Protein AF-A0A351MBY9-F1 (afdb_monomer)

Structure (mmCIF, N/CA/C/O backbone):
data_AF-A0A351MBY9-F1
#
_entry.id   AF-A0A351MBY9-F1
#
loop_
_atom_site.group_PDB
_atom_site.id
_atom_site.type_symbol
_atom_site.label_atom_id
_atom_site.label_alt_id
_atom_site.label_comp_id
_atom_site.label_asym_id
_atom_site.label_entity_id
_atom_site.label_seq_id
_atom_site.pdbx_PDB_ins_code
_atom_site.Cartn_x
_atom_site.Cartn_y
_atom_site.Cartn_z
_atom_site.occupancy
_atom_site.B_iso_or_equiv
_atom_site.auth_seq_id
_atom_site.auth_comp_id
_atom_site.auth_asym_id
_atom_site.auth_atom_id
_atom_site.pdbx_PDB_model_num
ATOM 1 N N . SER A 1 1 ? 11.331 4.703 2.462 1.00 87.31 1 SER A N 1
ATOM 2 C CA . SER A 1 1 ? 10.030 4.774 1.760 1.00 87.31 1 SER A CA 1
ATOM 3 C C . SER A 1 1 ? 10.064 3.857 0.543 1.00 87.31 1 SER A C 1
ATOM 5 O O . SER A 1 1 ? 11.152 3.612 0.030 1.00 87.31 1 SER A O 1
ATOM 7 N N . LEU A 1 2 ? 8.911 3.377 0.058 1.00 91.25 2 LEU A N 1
ATOM 8 C CA . LEU A 1 2 ? 8.834 2.697 -1.245 1.00 91.25 2 LEU A CA 1
ATOM 9 C C . LEU A 1 2 ? 9.287 3.617 -2.390 1.00 91.25 2 LEU A C 1
ATOM 11 O O . LEU A 1 2 ? 9.865 3.148 -3.363 1.00 91.25 2 LEU A O 1
ATOM 15 N N . GLU A 1 3 ? 9.094 4.929 -2.242 1.00 90.44 3 GLU A N 1
ATOM 16 C CA . GLU A 1 3 ? 9.538 5.922 -3.225 1.00 90.44 3 GLU A CA 1
ATOM 17 C C . GLU A 1 3 ? 11.061 5.984 -3.342 1.00 90.44 3 GLU A C 1
ATOM 19 O O . GLU A 1 3 ? 11.596 6.011 -4.444 1.00 90.44 3 GLU A O 1
ATOM 24 N N . THR A 1 4 ? 11.775 5.917 -2.216 1.00 91.88 4 THR A N 1
ATOM 25 C CA . THR A 1 4 ? 13.243 5.876 -2.207 1.00 91.88 4 THR A CA 1
ATOM 26 C C . THR A 1 4 ? 13.758 4.660 -2.971 1.00 91.88 4 THR A C 1
ATOM 28 O O . THR A 1 4 ? 14.656 4.784 -3.795 1.00 91.88 4 THR A O 1
ATOM 31 N N . ILE A 1 5 ? 13.158 3.488 -2.738 1.00 91.81 5 ILE A N 1
ATOM 32 C CA . ILE A 1 5 ? 13.528 2.252 -3.440 1.00 91.81 5 ILE A CA 1
ATOM 33 C C . ILE 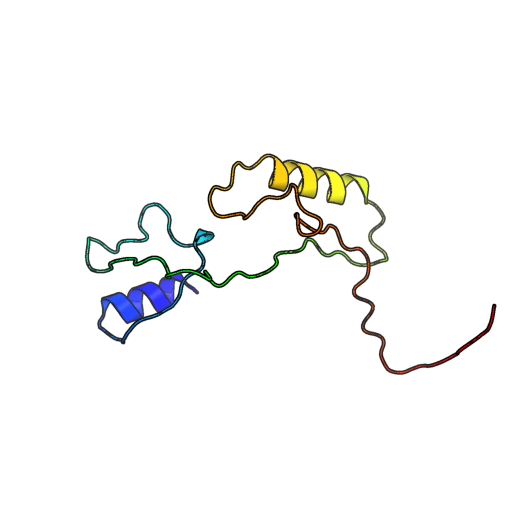A 1 5 ? 13.243 2.386 -4.937 1.00 91.81 5 ILE A C 1
ATOM 35 O O . ILE A 1 5 ? 14.080 2.014 -5.752 1.00 91.81 5 ILE A O 1
ATOM 39 N N . ARG A 1 6 ? 12.108 2.985 -5.304 1.00 89.62 6 ARG A N 1
ATOM 40 C CA . ARG A 1 6 ? 11.765 3.270 -6.700 1.00 89.62 6 ARG A CA 1
ATOM 41 C C . ARG A 1 6 ? 12.839 4.123 -7.385 1.00 89.62 6 ARG A C 1
ATOM 43 O O . ARG A 1 6 ? 13.274 3.777 -8.478 1.00 89.62 6 ARG A O 1
ATOM 50 N N . HIS A 1 7 ? 13.297 5.191 -6.732 1.00 91.31 7 HIS A N 1
ATOM 51 C CA . HIS A 1 7 ? 14.381 6.026 -7.254 1.00 91.31 7 HIS A CA 1
ATOM 52 C C . HIS A 1 7 ? 15.708 5.269 -7.359 1.00 91.31 7 HIS A C 1
ATOM 54 O O . HIS A 1 7 ? 16.389 5.405 -8.366 1.00 91.31 7 HIS A O 1
ATOM 60 N N . MET A 1 8 ? 16.056 4.434 -6.377 1.00 93.94 8 MET A N 1
ATOM 61 C CA . MET A 1 8 ? 17.271 3.612 -6.446 1.00 93.94 8 MET A CA 1
ATOM 62 C C . MET A 1 8 ? 17.254 2.666 -7.653 1.00 93.94 8 MET A C 1
ATOM 64 O O . MET A 1 8 ? 18.232 2.606 -8.395 1.00 93.94 8 MET A O 1
ATOM 68 N N . VAL A 1 9 ? 16.130 1.984 -7.892 1.00 93.81 9 VAL A N 1
ATOM 69 C CA . VAL A 1 9 ? 15.962 1.093 -9.051 1.00 93.81 9 VAL A CA 1
ATOM 70 C C . VAL A 1 9 ? 16.010 1.881 -10.363 1.00 93.81 9 VAL A C 1
ATOM 72 O O . VAL A 1 9 ? 16.689 1.461 -11.293 1.00 93.81 9 VAL A O 1
ATOM 75 N N . ALA A 1 10 ? 15.373 3.056 -10.430 1.00 91.50 10 ALA A N 1
ATOM 76 C CA . ALA A 1 10 ? 15.434 3.914 -11.618 1.00 91.50 10 ALA A CA 1
ATOM 77 C C . ALA A 1 10 ? 16.849 4.448 -11.901 1.00 91.50 10 ALA A C 1
ATOM 79 O O . ALA A 1 10 ? 17.188 4.693 -13.055 1.00 91.50 10 ALA A O 1
ATOM 80 N N . SER A 1 11 ? 17.687 4.578 -10.870 1.00 92.44 11 SER A N 1
ATOM 81 C CA . SER A 1 11 ? 19.117 4.890 -10.995 1.00 92.44 11 SER A CA 1
ATOM 82 C 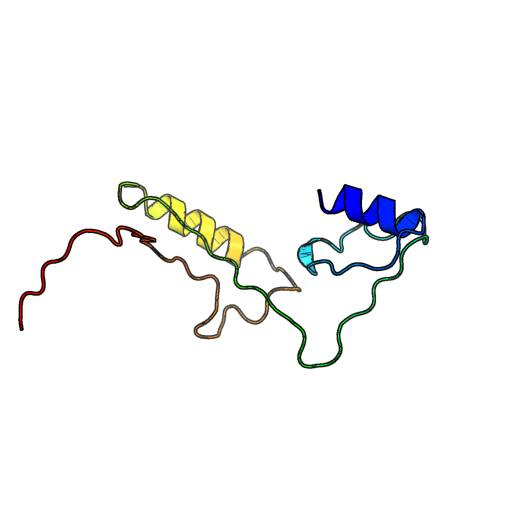C . SER A 1 11 ? 19.990 3.671 -11.335 1.00 92.44 11 SER A C 1
ATOM 84 O O . SER A 1 11 ? 21.213 3.790 -11.352 1.00 92.44 11 SER A O 1
ATOM 86 N N . GLY A 1 12 ? 19.399 2.498 -11.586 1.00 90.56 12 GLY A N 1
ATOM 87 C CA . GLY A 1 12 ? 20.112 1.281 -11.988 1.00 90.56 12 GLY A CA 1
ATOM 88 C C . GLY A 1 12 ? 20.525 0.354 -10.843 1.00 90.56 12 GLY A C 1
ATOM 89 O O . GLY A 1 12 ? 21.254 -0.611 -11.075 1.00 90.56 12 GLY A O 1
ATOM 90 N N . LEU A 1 13 ? 20.061 0.590 -9.610 1.00 91.38 13 LEU A N 1
ATOM 91 C CA . LEU A 1 13 ? 20.360 -0.276 -8.462 1.00 91.38 13 LEU A CA 1
ATOM 92 C C . LEU A 1 13 ? 19.416 -1.490 -8.414 1.00 91.38 13 LEU A C 1
ATOM 94 O O . LEU A 1 13 ? 18.594 -1.635 -7.509 1.00 91.38 13 LEU A O 1
ATOM 98 N N . GLY A 1 14 ? 19.564 -2.377 -9.399 1.00 92.94 14 GLY A N 1
ATOM 99 C CA . GLY A 1 14 ? 18.948 -3.705 -9.420 1.00 92.94 14 GLY A CA 1
ATOM 100 C C . GLY A 1 14 ? 17.442 -3.715 -9.694 1.00 92.94 14 GLY A C 1
ATOM 101 O O . GLY A 1 14 ? 16.926 -2.885 -10.431 1.00 92.94 14 GLY A O 1
ATOM 102 N N . ILE A 1 15 ? 16.747 -4.701 -9.118 1.00 94.12 15 ILE A N 1
ATOM 103 C CA . ILE A 1 15 ? 15.292 -4.892 -9.219 1.00 94.12 15 ILE A CA 1
ATOM 104 C C . ILE A 1 15 ? 14.670 -4.941 -7.823 1.00 94.12 15 ILE A C 1
ATOM 106 O O . ILE A 1 15 ? 15.345 -5.219 -6.832 1.00 94.12 15 ILE A O 1
ATOM 110 N N . THR A 1 16 ? 13.365 -4.698 -7.729 1.00 94.25 16 THR A N 1
ATOM 111 C CA . THR A 1 16 ? 12.646 -4.741 -6.453 1.00 94.25 16 THR A CA 1
ATOM 112 C C . THR A 1 16 ? 11.231 -5.284 -6.617 1.00 94.25 16 THR A C 1
ATOM 114 O O . THR A 1 16 ? 10.708 -5.374 -7.727 1.00 94.25 16 THR A O 1
ATOM 117 N N . VAL A 1 17 ? 10.598 -5.609 -5.492 1.00 93.44 17 VAL A N 1
ATOM 118 C CA . VAL A 1 17 ? 9.207 -6.054 -5.424 1.00 93.44 17 VAL A CA 1
ATOM 119 C C . VAL A 1 17 ? 8.382 -4.985 -4.725 1.00 93.44 17 VAL A C 1
ATOM 121 O O . VAL A 1 17 ? 8.712 -4.550 -3.622 1.00 93.44 17 VAL A O 1
ATOM 124 N N . LEU A 1 18 ? 7.283 -4.578 -5.356 1.00 91.62 18 LE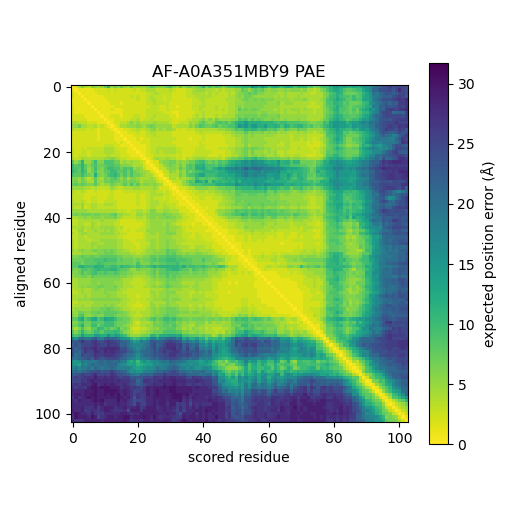U A N 1
ATOM 125 C CA . LEU A 1 18 ? 6.362 -3.586 -4.812 1.00 91.62 18 LEU A CA 1
ATOM 126 C C . LEU A 1 18 ? 4.970 -4.196 -4.627 1.00 91.62 18 LEU A C 1
ATOM 128 O O . LEU A 1 18 ? 4.525 -4.973 -5.474 1.00 91.62 18 LEU A O 1
ATOM 132 N N . PRO A 1 19 ? 4.251 -3.854 -3.539 1.00 90.44 19 PRO A N 1
ATOM 133 C CA . PRO A 1 19 ? 2.849 -4.218 -3.432 1.00 90.44 19 PRO A CA 1
ATOM 134 C C . PRO A 1 19 ? 2.061 -3.486 -4.520 1.00 90.44 19 PRO A C 1
ATOM 136 O O . PRO A 1 19 ? 2.338 -2.324 -4.816 1.00 90.44 19 PRO A O 1
ATOM 139 N N . ALA A 1 20 ? 1.026 -4.127 -5.058 1.00 88.00 20 ALA A N 1
ATOM 140 C CA . ALA A 1 20 ? 0.196 -3.540 -6.109 1.00 88.00 20 ALA A CA 1
ATOM 141 C C . ALA A 1 20 ? -0.420 -2.180 -5.713 1.00 88.00 20 ALA A C 1
ATOM 143 O O . ALA A 1 20 ? -0.569 -1.306 -6.557 1.00 88.00 20 ALA A O 1
ATOM 144 N N . SER A 1 21 ? -0.664 -1.942 -4.417 1.00 87.12 21 SER A N 1
ATOM 145 C CA . SER A 1 21 ? -1.134 -0.648 -3.899 1.00 87.12 21 SER A CA 1
ATOM 146 C C . SER A 1 21 ? -0.145 0.514 -4.081 1.00 87.12 21 SER A C 1
ATOM 148 O O . SER A 1 21 ? -0.530 1.665 -3.926 1.00 87.12 21 SER A O 1
ATOM 150 N N . ALA A 1 22 ? 1.137 0.234 -4.337 1.00 88.31 22 ALA A N 1
ATOM 151 C CA . ALA A 1 22 ? 2.178 1.242 -4.561 1.00 88.31 22 ALA A CA 1
ATOM 152 C C . ALA A 1 22 ? 2.427 1.533 -6.054 1.00 88.31 22 ALA A C 1
ATOM 154 O O . ALA A 1 22 ? 3.303 2.340 -6.388 1.00 88.31 22 ALA A O 1
ATOM 155 N N . ILE A 1 23 ? 1.671 0.869 -6.935 1.00 85.62 23 ILE A N 1
ATOM 156 C CA . ILE A 1 23 ? 1.699 1.040 -8.386 1.00 85.62 23 ILE A CA 1
ATOM 157 C C . ILE A 1 23 ? 0.517 1.946 -8.757 1.00 85.62 23 ILE A C 1
ATOM 159 O O . ILE A 1 23 ? -0.566 1.479 -9.090 1.00 85.62 23 ILE A O 1
ATOM 163 N N . GLY A 1 24 ? 0.707 3.258 -8.608 1.00 75.69 24 GLY A N 1
ATOM 164 C CA . GLY A 1 24 ? -0.283 4.284 -8.945 1.00 75.69 24 GLY A CA 1
ATOM 165 C C . GLY A 1 24 ? 0.189 5.232 -10.055 1.00 75.69 24 GLY A C 1
ATOM 166 O O . GLY A 1 24 ? 1.248 5.015 -10.652 1.00 75.69 24 GLY A O 1
ATOM 167 N N . PRO A 1 25 ? -0.563 6.313 -10.321 1.00 64.69 25 PRO A N 1
ATOM 168 C CA . PRO A 1 25 ? -0.111 7.402 -11.185 1.00 64.69 25 PRO A CA 1
ATOM 169 C C . PRO A 1 25 ? 1.255 7.925 -10.707 1.00 64.69 25 PRO A C 1
ATOM 171 O O . PRO A 1 25 ? 1.419 8.230 -9.530 1.00 64.69 25 PRO A O 1
ATOM 174 N N . GLY A 1 26 ? 2.254 7.966 -11.594 1.00 66.81 26 GLY A N 1
ATOM 175 C CA . GLY A 1 26 ? 3.638 8.336 -11.249 1.00 66.81 26 GLY A CA 1
ATOM 176 C C . GLY A 1 26 ? 4.528 7.185 -10.755 1.00 66.81 26 GLY A C 1
ATOM 177 O O . GLY A 1 26 ? 5.699 7.402 -10.449 1.00 66.81 26 GLY A O 1
ATOM 178 N N . ALA A 1 27 ? 4.023 5.946 -10.701 1.00 72.25 27 ALA A N 1
ATOM 179 C CA . ALA A 1 27 ? 4.859 4.784 -10.388 1.00 72.25 27 ALA A CA 1
ATOM 180 C C . ALA A 1 27 ? 5.910 4.509 -11.477 1.00 72.25 27 ALA A C 1
ATOM 182 O O . ALA A 1 27 ? 7.003 4.040 -11.164 1.00 72.25 27 ALA A O 1
ATOM 183 N N . SER A 1 28 ? 5.606 4.832 -12.737 1.00 73.44 28 SER A N 1
ATOM 184 C CA . SER A 1 28 ? 6.620 4.907 -13.785 1.00 73.44 28 SER A CA 1
ATOM 185 C C . SER A 1 28 ? 7.331 6.255 -13.670 1.00 73.44 28 SER A C 1
ATOM 187 O O . SER A 1 28 ? 6.734 7.298 -13.932 1.00 73.44 28 SER A O 1
ATOM 189 N N . LEU A 1 29 ? 8.594 6.239 -13.239 1.00 78.44 29 LEU A N 1
ATOM 190 C CA . LEU A 1 29 ? 9.439 7.433 -13.166 1.00 78.44 29 LEU 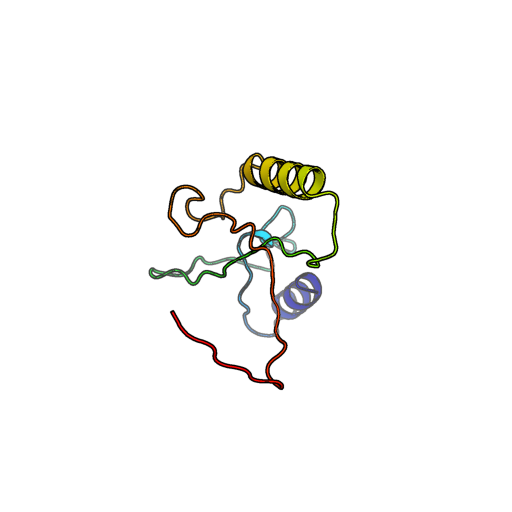A CA 1
ATOM 191 C C . LEU A 1 29 ? 9.844 7.852 -14.585 1.00 78.44 29 LEU A C 1
ATOM 193 O O . LEU A 1 29 ? 10.936 7.527 -15.034 1.00 78.44 29 LEU A O 1
ATOM 197 N N . ASN A 1 30 ? 8.945 8.521 -15.312 1.00 80.69 30 ASN A N 1
ATOM 198 C CA . ASN A 1 30 ? 9.152 8.972 -16.695 1.00 80.69 30 ASN A CA 1
ATOM 199 C C . ASN A 1 30 ? 9.604 7.849 -17.653 1.00 80.69 30 ASN A C 1
ATOM 201 O O . ASN A 1 30 ? 10.460 8.063 -18.505 1.00 80.69 30 ASN A O 1
ATOM 205 N N . GLY A 1 31 ? 9.068 6.634 -17.493 1.00 82.62 31 GLY A N 1
ATOM 206 C CA . GLY A 1 31 ? 9.443 5.483 -18.322 1.00 82.62 31 GLY A CA 1
ATOM 207 C C . GLY A 1 31 ? 10.727 4.764 -17.896 1.00 82.62 31 GLY A C 1
ATOM 208 O O . GLY A 1 31 ? 11.050 3.737 -18.479 1.00 82.62 31 GLY A O 1
ATOM 209 N N . LEU A 1 32 ? 11.423 5.225 -16.849 1.00 87.50 32 LEU A N 1
ATOM 210 C CA . LEU A 1 32 ? 12.627 4.559 -16.325 1.00 87.50 32 LEU A CA 1
ATOM 211 C C . LEU A 1 32 ? 12.329 3.238 -15.604 1.00 87.50 32 LEU A C 1
ATOM 213 O O . LEU A 1 32 ? 13.248 2.504 -15.256 1.00 87.50 32 LEU A O 1
ATOM 217 N N . LEU A 1 33 ? 11.054 2.952 -15.333 1.00 89.75 33 LEU A N 1
ATOM 218 C CA . LEU A 1 33 ? 10.624 1.760 -14.617 1.00 89.75 33 LEU A CA 1
ATOM 219 C C . LEU A 1 33 ? 9.507 1.047 -15.350 1.00 89.75 33 LEU A C 1
ATOM 221 O O . LEU A 1 33 ? 8.507 1.653 -15.752 1.00 89.75 33 LEU A O 1
ATOM 225 N N . GLU A 1 34 ? 9.667 -0.266 -15.407 1.00 89.44 34 GLU A N 1
ATOM 226 C CA . GLU A 1 34 ? 8.712 -1.206 -15.953 1.00 89.44 34 GLU A CA 1
ATOM 227 C C . GLU A 1 34 ? 8.236 -2.148 -14.844 1.00 89.44 34 GLU A C 1
ATOM 229 O O . GLU A 1 34 ? 9.034 -2.706 -14.091 1.00 89.44 34 GLU A O 1
ATOM 234 N N . PHE A 1 35 ? 6.920 -2.326 -14.739 1.00 89.94 35 PHE A N 1
ATOM 235 C CA . PHE A 1 35 ? 6.313 -3.223 -13.761 1.00 89.94 35 PHE A CA 1
ATOM 236 C C . PHE A 1 35 ? 5.885 -4.511 -14.449 1.00 89.94 35 PHE A C 1
ATOM 238 O O . PHE A 1 35 ? 5.130 -4.482 -15.424 1.00 89.94 35 PHE A O 1
ATOM 245 N N . ARG A 1 36 ? 6.330 -5.649 -13.912 1.00 91.06 36 ARG A N 1
ATOM 246 C CA . ARG A 1 36 ? 5.923 -6.975 -14.378 1.00 91.06 36 ARG A CA 1
ATOM 247 C C . ARG A 1 36 ? 5.164 -7.715 -13.276 1.00 91.06 36 ARG A C 1
ATOM 249 O O . ARG A 1 36 ? 5.669 -7.789 -12.155 1.00 91.06 36 ARG A O 1
ATOM 256 N N . PRO A 1 37 ? 3.946 -8.221 -13.553 1.00 89.38 37 PRO A N 1
ATOM 257 C CA . PRO A 1 37 ? 3.217 -9.028 -12.586 1.00 89.38 37 PRO A CA 1
ATOM 258 C C . PRO A 1 37 ? 3.929 -10.368 -12.371 1.00 89.38 37 PRO A C 1
ATOM 260 O O . PRO A 1 37 ? 4.588 -10.888 -13.271 1.00 89.38 37 PRO A O 1
ATOM 263 N N . PHE A 1 38 ? 3.769 -10.940 -11.180 1.00 90.31 38 PHE A N 1
ATOM 264 C CA . PHE A 1 38 ? 4.221 -12.302 -10.912 1.00 90.31 38 PHE A CA 1
ATOM 265 C C . PHE A 1 38 ? 3.379 -13.312 -11.692 1.00 90.31 38 PHE A C 1
ATOM 267 O O . PHE A 1 38 ? 2.188 -13.097 -11.916 1.00 90.31 38 PHE A O 1
ATOM 274 N N . SER A 1 39 ? 3.999 -14.430 -12.063 1.00 92.00 39 SER A N 1
ATOM 275 C CA . SER A 1 39 ? 3.264 -15.622 -12.487 1.00 92.00 39 SER A CA 1
ATOM 276 C C . SER A 1 39 ? 2.567 -16.268 -11.291 1.00 92.00 39 SER A C 1
ATOM 278 O O . SER A 1 39 ? 2.979 -16.071 -10.145 1.00 92.00 39 SER A O 1
ATOM 280 N N . ASP A 1 40 ? 1.516 -17.044 -11.548 1.00 88.12 40 ASP A N 1
ATOM 281 C CA . ASP A 1 40 ? 0.865 -17.794 -10.483 1.00 88.12 40 ASP A CA 1
ATOM 282 C C . ASP A 1 40 ? 1.806 -18.852 -9.875 1.00 88.12 40 ASP A C 1
ATOM 284 O O . ASP A 1 40 ? 2.530 -19.522 -10.616 1.00 88.12 40 ASP A O 1
ATOM 288 N N . PRO A 1 41 ? 1.800 -19.026 -8.539 1.00 89.69 41 PRO A N 1
ATOM 289 C CA . PRO A 1 41 ? 0.955 -18.328 -7.567 1.00 89.69 41 PRO A CA 1
ATOM 290 C C . PRO A 1 41 ? 1.491 -16.933 -7.198 1.00 89.69 41 PRO A C 1
ATOM 292 O O . PRO A 1 41 ? 2.588 -16.786 -6.656 1.00 89.69 41 PRO A O 1
ATOM 295 N N . VAL A 1 42 ? 0.675 -15.895 -7.411 1.00 89.12 42 VAL A N 1
ATOM 296 C CA . VAL A 1 42 ? 1.070 -14.514 -7.085 1.00 89.12 42 VAL A CA 1
ATOM 297 C C . VAL A 1 42 ? 1.232 -14.346 -5.562 1.00 89.12 42 VAL A C 1
ATOM 299 O O . VAL A 1 42 ? 0.269 -14.621 -4.832 1.00 89.12 42 VAL A O 1
ATOM 302 N N . PRO A 1 43 ? 2.375 -13.838 -5.056 1.00 89.94 43 PRO A N 1
ATOM 303 C CA . PRO A 1 43 ? 2.583 -13.624 -3.628 1.00 89.94 43 PRO A CA 1
ATOM 304 C C . PRO A 1 43 ? 1.605 -12.579 -3.082 1.00 89.94 43 PRO A C 1
ATOM 306 O O . PRO A 1 43 ? 1.329 -11.556 -3.711 1.00 89.94 43 PRO A O 1
ATOM 309 N N . CYS A 1 44 ? 1.072 -12.826 -1.888 1.00 88.06 44 CYS A N 1
ATOM 310 C CA . CYS A 1 44 ? 0.135 -11.924 -1.227 1.00 88.06 44 CYS A CA 1
ATOM 311 C C . CYS A 1 44 ? 0.531 -11.683 0.229 1.00 88.06 44 CYS A C 1
ATOM 313 O O . CYS A 1 44 ? 1.256 -12.464 0.840 1.00 88.06 44 CYS A O 1
ATOM 315 N N . ARG A 1 45 ? 0.048 -10.568 0.780 1.00 86.56 45 ARG A N 1
ATOM 316 C CA . ARG A 1 45 ? 0.193 -10.225 2.196 1.00 86.56 45 ARG A CA 1
ATOM 317 C C . ARG A 1 45 ? -1.181 -9.957 2.789 1.00 86.56 45 ARG A C 1
ATOM 319 O O . ARG A 1 45 ? -2.030 -9.367 2.119 1.00 86.56 45 ARG A O 1
ATOM 326 N N . ARG A 1 46 ? -1.376 -10.337 4.049 1.00 86.38 46 ARG A N 1
ATOM 327 C CA . ARG A 1 46 ? -2.583 -10.002 4.807 1.00 86.38 46 ARG A CA 1
ATOM 328 C C . ARG A 1 46 ? -2.437 -8.604 5.406 1.00 86.38 46 ARG A C 1
ATOM 330 O O . ARG A 1 46 ? -1.393 -8.274 5.960 1.00 86.38 46 ARG A O 1
ATOM 337 N N . ILE A 1 47 ? -3.481 -7.792 5.276 1.00 86.00 47 ILE A N 1
ATOM 338 C CA . ILE A 1 47 ? -3.600 -6.482 5.925 1.00 86.00 47 ILE A CA 1
ATOM 339 C C . ILE A 1 47 ? -4.748 -6.581 6.928 1.00 86.00 47 ILE A C 1
ATOM 341 O O . ILE A 1 47 ? -5.800 -7.122 6.593 1.00 86.00 47 ILE A O 1
ATOM 345 N N . ALA A 1 48 ? -4.537 -6.081 8.143 1.00 86.88 48 ALA A N 1
ATOM 346 C CA . ALA A 1 48 ? -5.508 -6.136 9.230 1.00 86.88 48 ALA A CA 1
ATOM 347 C C . ALA A 1 48 ? -5.672 -4.759 9.881 1.00 86.88 48 ALA A C 1
ATOM 349 O O . ALA A 1 48 ? -4.729 -3.964 9.923 1.00 86.88 48 ALA A O 1
ATOM 350 N N . LEU A 1 49 ? -6.873 -4.496 10.396 1.00 87.69 49 LEU A N 1
ATOM 351 C CA . LEU A 1 49 ? -7.134 -3.363 11.278 1.00 87.69 49 LEU A CA 1
ATOM 352 C C . LEU A 1 49 ? -6.994 -3.856 12.717 1.00 87.69 49 LEU A C 1
ATOM 354 O O . LEU A 1 49 ? -7.695 -4.785 13.106 1.00 87.69 49 LEU A O 1
ATOM 358 N N . VAL A 1 50 ? -6.105 -3.235 13.489 1.00 89.19 50 VAL A N 1
ATOM 359 C CA . VAL A 1 50 ? -5.805 -3.636 14.870 1.00 89.19 50 VAL A CA 1
ATOM 360 C C . VAL A 1 50 ? -5.985 -2.438 15.793 1.00 89.19 50 VAL A C 1
ATOM 362 O O . VAL A 1 50 ? -5.621 -1.312 15.452 1.00 89.19 50 VAL A O 1
ATOM 365 N N . TRP A 1 51 ? -6.546 -2.675 16.974 1.00 91.44 51 TRP A N 1
ATOM 366 C CA . TRP A 1 51 ? -6.725 -1.668 18.015 1.00 91.44 51 TRP A CA 1
ATOM 367 C C . TRP A 1 51 ? -6.449 -2.272 19.394 1.00 91.44 51 TRP A C 1
ATOM 369 O O . TRP A 1 51 ? -6.461 -3.489 19.582 1.00 91.44 51 TRP A O 1
ATOM 379 N N . ARG A 1 52 ? -6.195 -1.405 20.379 1.00 91.56 52 ARG A N 1
ATOM 380 C CA . ARG A 1 52 ? -5.983 -1.813 21.776 1.00 91.56 52 ARG A CA 1
ATOM 381 C C . ARG A 1 52 ? -7.277 -2.358 22.393 1.00 91.56 52 ARG A C 1
ATOM 383 O O . ARG A 1 52 ? -8.349 -1.807 22.151 1.00 91.56 52 ARG A O 1
ATOM 390 N N . SER A 1 53 ? -7.172 -3.344 23.279 1.00 85.56 53 SER A N 1
ATOM 391 C CA . SER A 1 53 ? -8.318 -3.922 24.005 1.00 85.56 53 SER A CA 1
ATOM 392 C C . SER A 1 53 ? -9.145 -2.881 24.777 1.00 85.56 53 SER A C 1
ATOM 394 O O . SER A 1 53 ? -10.367 -2.960 24.827 1.00 85.56 53 SER A O 1
ATOM 396 N N . SER A 1 54 ? -8.491 -1.852 25.322 1.00 89.62 54 SER A N 1
ATOM 397 C CA . SER A 1 54 ? -9.118 -0.754 26.071 1.00 89.62 54 SER A CA 1
ATOM 398 C C . SER A 1 54 ? -9.734 0.344 25.192 1.00 89.62 54 SER A C 1
ATOM 400 O O . SER A 1 54 ? -10.076 1.426 25.679 1.00 89.62 54 SER A O 1
ATOM 402 N N . PHE A 1 55 ? -9.825 0.142 23.875 1.00 90.44 55 PHE A N 1
ATOM 403 C CA . PHE A 1 55 ? -10.490 1.091 22.991 1.00 90.44 55 PHE A CA 1
ATOM 404 C C . PHE A 1 55 ? -12.003 0.882 23.042 1.00 90.44 55 PHE A C 1
ATOM 406 O O . PHE A 1 55 ? -12.537 -0.094 22.525 1.00 90.44 55 PHE A O 1
ATOM 413 N N . THR A 1 56 ? -12.706 1.823 23.662 1.00 90.00 56 THR A N 1
ATOM 414 C CA . THR A 1 56 ? -14.139 1.698 23.955 1.00 90.00 56 THR A CA 1
ATOM 415 C C . THR A 1 56 ? -15.037 2.000 22.755 1.00 90.00 56 THR A C 1
ATOM 417 O O . THR A 1 56 ? -16.186 1.567 22.713 1.00 90.00 56 THR A O 1
ATOM 420 N N . ARG A 1 57 ? -14.538 2.722 21.743 1.00 91.56 57 ARG A N 1
ATOM 421 C CA . ARG A 1 57 ? -15.350 3.209 20.618 1.00 91.56 57 ARG A CA 1
ATOM 422 C C . ARG A 1 57 ? -15.332 2.250 19.429 1.00 91.56 57 ARG A C 1
ATOM 424 O O . ARG A 1 57 ? -14.942 2.614 18.322 1.00 91.56 57 ARG A O 1
ATOM 431 N N . LEU A 1 58 ? -15.793 1.021 19.652 1.00 90.19 58 LEU A N 1
ATOM 432 C CA . LEU A 1 58 ? -15.842 -0.024 18.619 1.00 90.19 58 LEU A CA 1
ATOM 433 C C . LEU A 1 58 ? -16.683 0.370 17.394 1.00 90.19 58 LEU A C 1
ATOM 435 O O . LEU A 1 58 ? -16.392 -0.077 16.288 1.00 90.19 58 LEU A O 1
ATOM 439 N N . SER A 1 59 ? -17.686 1.238 17.560 1.00 90.19 59 SER A N 1
ATOM 440 C CA . SER A 1 59 ? -18.451 1.781 16.432 1.00 90.19 59 SER A CA 1
ATOM 441 C C . SER A 1 59 ? -17.567 2.539 15.442 1.00 90.19 59 SER A C 1
ATOM 443 O O . SER A 1 59 ? -17.715 2.344 14.244 1.00 90.19 59 SER A O 1
ATOM 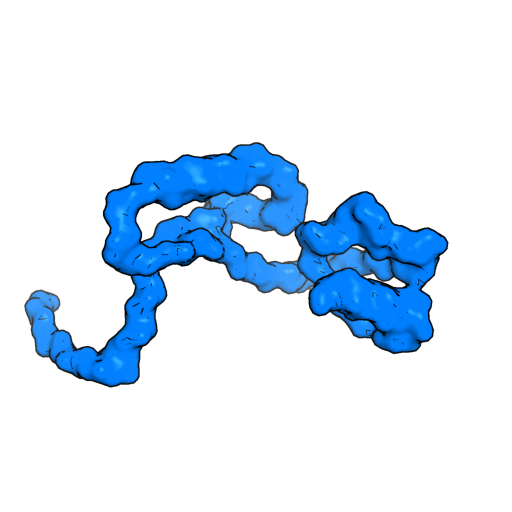445 N N . ALA A 1 60 ? -16.592 3.316 15.921 1.00 91.62 60 ALA A N 1
ATOM 446 C CA . ALA A 1 60 ? -15.657 4.027 15.053 1.00 91.62 60 ALA A CA 1
ATOM 447 C C . ALA A 1 60 ? -14.733 3.062 14.292 1.00 91.62 60 ALA A C 1
ATOM 449 O O . ALA A 1 60 ? -14.491 3.259 13.105 1.00 91.62 60 ALA A O 1
ATOM 450 N N . VAL A 1 61 ? -14.263 1.991 14.947 1.00 91.25 61 VAL A N 1
ATOM 451 C CA . VAL A 1 61 ? -13.461 0.939 14.290 1.00 91.25 61 VAL A CA 1
ATOM 452 C C . VAL A 1 61 ? -14.251 0.300 13.151 1.00 91.25 61 VAL A C 1
ATOM 454 O O . VAL A 1 61 ? -13.727 0.137 12.052 1.00 91.25 61 VAL A O 1
ATOM 457 N N . ARG A 1 62 ? -15.528 -0.018 13.397 1.00 90.00 62 ARG A N 1
ATOM 458 C CA . ARG A 1 62 ? -16.428 -0.582 12.383 1.00 90.00 62 ARG A CA 1
ATOM 459 C C . ARG A 1 62 ? -16.629 0.379 11.219 1.00 90.00 62 ARG A C 1
ATOM 461 O O . ARG A 1 62 ? -16.428 -0.034 10.088 1.00 90.00 62 ARG A O 1
ATOM 468 N N . THR A 1 63 ? -16.892 1.658 11.487 1.00 93.88 63 THR A N 1
ATOM 469 C CA . THR A 1 63 ? -17.032 2.670 10.430 1.00 93.88 63 THR A CA 1
ATOM 470 C C . THR A 1 63 ? -15.783 2.772 9.553 1.00 93.88 63 THR A C 1
ATOM 472 O O . THR A 1 63 ? -15.901 2.873 8.337 1.00 93.88 63 THR A O 1
ATOM 475 N N . VAL A 1 64 ? -14.580 2.702 10.136 1.00 92.38 64 VAL A N 1
ATOM 476 C CA . VAL A 1 64 ? -13.333 2.681 9.352 1.00 92.38 64 VAL A CA 1
ATOM 477 C C . VAL A 1 64 ? -13.224 1.398 8.525 1.00 92.38 64 VAL A C 1
ATOM 479 O O . VAL A 1 64 ? -12.871 1.461 7.351 1.00 92.38 64 VAL A O 1
ATOM 482 N N . ALA A 1 65 ? -13.541 0.240 9.106 1.00 89.94 65 ALA A N 1
ATOM 483 C CA . ALA A 1 65 ? -13.523 -1.029 8.381 1.00 89.94 65 ALA A CA 1
ATOM 484 C C . ALA A 1 65 ? -14.526 -1.052 7.215 1.00 89.94 65 ALA A C 1
ATOM 486 O O . ALA A 1 65 ? -14.203 -1.568 6.147 1.00 89.94 65 ALA A O 1
ATOM 487 N N . ASP A 1 66 ? -15.713 -0.477 7.401 1.00 89.75 66 ASP A N 1
ATOM 488 C CA . ASP A 1 66 ? -16.723 -0.303 6.354 1.00 89.75 66 ASP A CA 1
ATOM 489 C C . ASP A 1 66 ? -16.195 0.610 5.245 1.00 89.75 66 ASP A C 1
ATOM 491 O O . ASP A 1 66 ? -16.132 0.193 4.092 1.00 89.75 66 ASP A O 1
ATOM 495 N N . ALA A 1 67 ? -15.666 1.784 5.599 1.00 91.44 67 ALA A N 1
ATOM 496 C CA . ALA A 1 67 ? -15.096 2.717 4.630 1.00 91.44 67 ALA A CA 1
ATOM 497 C C . ALA A 1 67 ? -13.950 2.096 3.808 1.00 91.44 67 ALA A C 1
ATOM 499 O O . ALA A 1 67 ? -13.855 2.312 2.601 1.00 91.44 67 ALA A O 1
ATOM 500 N N . VAL A 1 68 ? -13.084 1.292 4.434 1.00 89.31 68 VAL A N 1
ATOM 501 C CA . VAL A 1 68 ? -12.008 0.580 3.722 1.00 89.31 68 VAL A CA 1
ATOM 502 C C . VAL A 1 68 ? -12.565 -0.488 2.777 1.00 89.31 68 VAL A C 1
ATOM 504 O O . VAL A 1 68 ? -11.995 -0.688 1.706 1.00 89.31 68 VAL A O 1
ATOM 507 N N . ARG A 1 69 ? -13.660 -1.167 3.141 1.00 84.19 69 ARG A N 1
ATOM 508 C CA . ARG A 1 69 ? -14.334 -2.139 2.262 1.00 84.19 69 ARG A CA 1
ATOM 509 C C . ARG A 1 69 ? -15.035 -1.467 1.082 1.00 84.19 69 ARG A C 1
ATOM 511 O O . ARG A 1 69 ? -15.044 -2.037 -0.007 1.00 84.19 69 ARG A O 1
ATOM 518 N N . ASP A 1 70 ? -15.566 -0.268 1.288 1.00 88.44 70 ASP A N 1
ATOM 519 C CA . ASP A 1 70 ? -16.249 0.511 0.252 1.00 88.44 70 ASP A CA 1
ATOM 520 C C . ASP A 1 70 ? -15.273 1.118 -0.766 1.00 88.44 70 ASP A C 1
ATOM 522 O O . ASP A 1 70 ? -15.630 1.346 -1.928 1.00 88.44 70 ASP A O 1
ATOM 526 N N . CYS A 1 71 ? -14.013 1.326 -0.373 1.00 86.38 71 CYS A N 1
ATOM 527 C CA . CYS A 1 71 ? -12.940 1.608 -1.314 1.00 86.38 71 CYS A CA 1
ATOM 528 C C . CYS A 1 71 ? -12.801 0.420 -2.281 1.00 86.38 71 CYS A C 1
ATOM 530 O O . CYS A 1 71 ? -12.307 -0.650 -1.928 1.00 86.38 71 CYS A O 1
ATOM 532 N N . ARG A 1 72 ? -13.218 0.607 -3.537 1.00 79.31 72 ARG A N 1
ATOM 533 C CA . ARG A 1 72 ? -13.041 -0.376 -4.615 1.00 79.31 72 ARG A CA 1
ATOM 534 C C . ARG A 1 72 ? -11.556 -0.505 -4.969 1.00 79.31 72 ARG A C 1
ATOM 536 O O . ARG A 1 72 ? -11.080 0.135 -5.900 1.00 79.31 72 ARG A O 1
ATOM 543 N N . LEU A 1 73 ? -10.821 -1.304 -4.200 1.00 82.88 73 LEU A N 1
ATOM 544 C CA . LEU A 1 73 ? -9.377 -1.500 -4.333 1.00 82.88 73 LEU A CA 1
ATOM 545 C C . LEU A 1 73 ? -9.098 -2.710 -5.249 1.00 82.88 73 LEU A C 1
ATOM 547 O O . LEU A 1 73 ? -9.228 -3.848 -4.793 1.00 82.88 73 LEU A O 1
ATOM 551 N N . PRO A 1 74 ? -8.694 -2.514 -6.521 1.00 78.31 74 PRO A N 1
ATOM 552 C CA . PRO A 1 74 ? -8.587 -3.60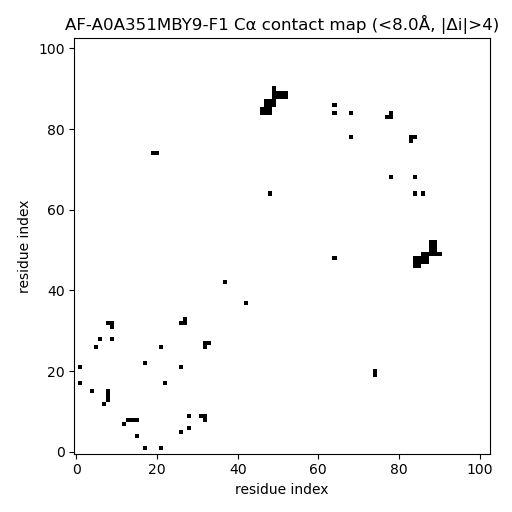3 -7.500 1.00 78.31 74 PRO A CA 1
ATOM 553 C C . PRO A 1 74 ? -7.491 -4.635 -7.186 1.00 78.31 74 PRO A C 1
ATOM 555 O O . PRO A 1 74 ? -7.487 -5.721 -7.752 1.00 78.31 74 PRO A O 1
ATOM 558 N N . TRP A 1 75 ? -6.565 -4.321 -6.278 1.00 81.62 75 TRP A N 1
ATOM 559 C CA . TRP A 1 75 ? -5.481 -5.213 -5.852 1.00 81.62 75 TRP A CA 1
ATOM 560 C C . TRP A 1 75 ? -5.816 -6.090 -4.637 1.00 81.62 75 TRP A C 1
ATOM 562 O O . TRP A 1 75 ? -4.976 -6.890 -4.217 1.00 81.62 75 TRP A O 1
ATOM 572 N N . ILE A 1 76 ? -7.000 -5.948 -4.037 1.00 80.75 76 ILE A N 1
ATOM 573 C CA . ILE A 1 76 ? -7.426 -6.815 -2.933 1.00 80.75 76 ILE A CA 1
ATOM 574 C C . ILE A 1 76 ? -8.017 -8.100 -3.512 1.00 80.75 76 ILE A C 1
ATOM 576 O O . ILE A 1 76 ? -9.012 -8.073 -4.233 1.00 80.75 76 ILE A O 1
ATOM 580 N N . ARG A 1 77 ? -7.429 -9.248 -3.157 1.00 71.25 77 ARG A N 1
ATOM 581 C CA . ARG A 1 77 ? -8.049 -10.548 -3.434 1.00 71.25 77 ARG A CA 1
ATOM 582 C C . ARG A 1 77 ? -9.272 -10.711 -2.528 1.00 71.25 77 ARG A C 1
ATOM 584 O O . ARG A 1 77 ? -9.151 -10.542 -1.321 1.00 71.25 77 ARG A O 1
ATOM 591 N N . GLY A 1 78 ? -10.422 -10.982 -3.154 1.00 56.19 78 GLY A N 1
ATOM 592 C CA . GLY A 1 78 ? -11.767 -11.134 -2.588 1.00 56.19 78 GLY A CA 1
ATOM 593 C C . GLY A 1 78 ? -11.904 -10.976 -1.072 1.00 56.19 78 GLY A C 1
ATOM 594 O O . GLY A 1 78 ? -11.657 -11.915 -0.324 1.00 56.19 78 GLY A O 1
ATOM 595 N N . ALA A 1 79 ? -12.476 -9.852 -0.632 1.00 50.84 79 ALA A N 1
ATOM 596 C CA . ALA A 1 79 ? -12.997 -9.703 0.731 1.00 50.84 79 ALA A CA 1
ATOM 597 C C . ALA A 1 79 ? -14.191 -10.642 1.045 1.00 50.84 79 ALA A C 1
ATOM 599 O O . ALA A 1 79 ? -14.764 -10.565 2.126 1.00 50.84 79 ALA A O 1
ATOM 600 N N . SER A 1 80 ? -14.568 -11.511 0.098 1.00 40.31 80 SER A N 1
ATOM 601 C CA . SER A 1 80 ? -15.700 -12.442 0.158 1.00 40.31 80 SER A CA 1
ATOM 602 C C . SER A 1 80 ? -15.315 -13.877 0.568 1.00 40.31 80 SER A C 1
ATOM 604 O O . SER A 1 80 ? -16.176 -14.754 0.565 1.00 40.31 80 SER A O 1
ATOM 606 N N . GLY A 1 81 ? -14.046 -14.141 0.899 1.00 40.78 81 GLY A N 1
ATOM 607 C CA . GLY A 1 81 ? -13.607 -15.390 1.538 1.00 40.78 81 GLY A CA 1
ATOM 608 C C . GLY A 1 81 ? -13.367 -15.213 3.047 1.00 40.78 81 GLY A C 1
ATOM 609 O O . GLY A 1 81 ? -13.342 -14.076 3.520 1.00 40.78 81 GLY A O 1
ATOM 610 N N . PRO A 1 82 ? -13.104 -16.289 3.816 1.00 43.62 82 PRO A N 1
ATOM 611 C CA . PRO A 1 82 ? -12.772 -16.227 5.257 1.00 43.62 82 PRO A CA 1
ATOM 612 C C . PRO A 1 82 ? -11.516 -15.382 5.609 1.00 43.62 82 PRO A C 1
ATOM 614 O O . PRO A 1 82 ? -11.177 -15.220 6.787 1.00 43.62 82 PRO A O 1
ATOM 617 N N . ASP A 1 83 ? -10.854 -14.837 4.581 1.00 50.34 83 ASP A N 1
ATOM 618 C CA . ASP A 1 83 ? -9.640 -14.016 4.569 1.00 50.34 83 ASP A CA 1
ATOM 619 C C . ASP A 1 83 ? -9.863 -12.535 4.185 1.00 50.34 83 ASP A C 1
ATOM 621 O O . ASP A 1 83 ? -8.885 -11.803 4.001 1.00 50.34 83 ASP A O 1
ATOM 625 N N . GLY A 1 84 ? -11.114 -12.063 4.055 1.00 53.78 84 GLY A N 1
ATOM 626 C CA . GLY A 1 84 ? -11.401 -10.626 3.893 1.00 53.78 84 GLY A CA 1
ATOM 627 C C . GLY A 1 84 ? -10.847 -9.780 5.046 1.00 53.78 84 GLY A C 1
ATOM 628 O O . GLY A 1 84 ? -10.411 -10.351 6.042 1.00 53.78 84 GLY A O 1
ATOM 629 N N . LEU A 1 85 ? -10.826 -8.437 4.915 1.00 56.62 85 LEU A N 1
ATOM 630 C CA . LEU A 1 85 ? -10.237 -7.524 5.918 1.00 56.62 85 LEU A CA 1
ATOM 631 C C . LEU A 1 85 ? -10.655 -7.952 7.329 1.00 56.62 85 LEU A C 1
ATOM 633 O O . LEU A 1 85 ? -11.781 -7.704 7.765 1.00 56.62 85 LEU A O 1
ATOM 637 N N . ARG A 1 86 ? -9.738 -8.626 8.024 1.00 57.41 86 ARG A N 1
ATOM 638 C CA . ARG A 1 86 ? -10.005 -9.153 9.349 1.00 57.41 86 ARG A CA 1
ATOM 639 C C . ARG A 1 86 ? -9.898 -7.999 10.323 1.00 57.41 86 ARG A C 1
ATOM 641 O O . ARG A 1 86 ? -8.846 -7.383 10.491 1.00 57.41 86 ARG A O 1
ATOM 648 N N . VAL A 1 87 ? -11.037 -7.697 10.926 1.00 55.91 87 VAL A N 1
ATOM 649 C CA . VAL A 1 87 ? -11.170 -6.786 12.055 1.00 55.91 87 VAL A CA 1
ATOM 650 C C . VAL A 1 87 ? -10.904 -7.642 13.293 1.00 55.91 87 VAL A C 1
ATOM 652 O O . VAL A 1 87 ? -11.831 -8.137 13.929 1.00 55.91 87 VAL A O 1
ATOM 655 N N . GLU A 1 88 ? -9.627 -7.919 13.562 1.00 55.62 88 GLU A N 1
ATOM 656 C CA . GLU A 1 88 ? -9.206 -8.741 14.701 1.00 55.62 88 GLU A CA 1
ATOM 657 C C . GLU A 1 88 ? -8.964 -7.857 15.926 1.00 55.62 88 GLU A C 1
ATOM 659 O O . GLU A 1 88 ? -8.073 -7.008 15.960 1.00 55.62 88 GLU A O 1
ATOM 664 N N . GLY A 1 89 ? -9.794 -8.067 16.947 1.00 49.28 89 GLY A N 1
ATOM 665 C CA . GLY A 1 89 ? -9.562 -7.542 18.284 1.00 49.28 89 GLY A CA 1
ATOM 666 C C . GLY A 1 89 ? -8.660 -8.498 19.060 1.00 49.28 89 GLY A C 1
ATOM 667 O O . GLY A 1 89 ? -8.926 -9.694 19.082 1.00 49.28 89 GLY A O 1
ATOM 668 N N . ASN A 1 90 ? -7.653 -7.940 19.732 1.00 40.91 90 ASN A N 1
ATOM 669 C CA . ASN A 1 90 ? -6.639 -8.592 20.574 1.00 40.91 90 ASN A CA 1
ATOM 670 C C . ASN A 1 90 ? -5.478 -9.292 19.852 1.00 40.91 90 ASN A C 1
ATOM 672 O O . ASN A 1 90 ? -5.422 -10.513 19.756 1.00 40.91 90 ASN A O 1
ATOM 676 N N . VAL A 1 91 ? -4.431 -8.513 19.556 1.00 42.12 91 VAL A N 1
ATOM 677 C CA . VAL A 1 91 ? -3.062 -9.003 19.777 1.00 42.12 91 VAL A CA 1
ATOM 678 C C . VAL A 1 91 ? -2.771 -8.829 21.267 1.00 42.12 91 VAL A C 1
ATOM 680 O O . VAL A 1 91 ? -2.363 -7.760 21.716 1.00 42.12 91 VAL A O 1
ATOM 683 N N . THR A 1 92 ? -3.056 -9.856 22.062 1.00 38.00 92 THR A N 1
ATOM 684 C CA . THR A 1 92 ? -2.461 -9.989 23.395 1.00 38.00 92 THR A CA 1
ATOM 685 C C . THR A 1 92 ? -1.247 -10.899 23.250 1.00 38.00 92 THR A C 1
ATOM 687 O O . THR A 1 92 ? -1.317 -12.082 23.558 1.00 38.00 92 THR A O 1
ATOM 690 N N . GLU A 1 93 ? -0.122 -10.364 22.767 1.00 37.25 93 GLU A N 1
ATOM 691 C CA . GLU A 1 93 ? 1.168 -10.971 23.101 1.00 37.25 93 GLU A CA 1
ATOM 692 C C . GLU A 1 93 ? 1.488 -10.596 24.550 1.00 37.25 93 GLU A C 1
ATOM 694 O O . GLU A 1 93 ? 2.137 -9.597 24.843 1.00 37.25 93 GLU A O 1
ATOM 699 N N . ALA A 1 94 ? 0.968 -11.395 25.477 1.00 37.41 94 ALA A N 1
ATOM 700 C CA . ALA A 1 94 ? 1.475 -11.481 26.839 1.00 37.41 94 ALA A CA 1
ATOM 701 C C . ALA A 1 94 ? 1.893 -12.936 27.071 1.00 37.41 94 ALA A C 1
ATOM 703 O O . ALA A 1 94 ? 1.236 -13.701 27.768 1.00 37.41 94 ALA A O 1
ATOM 704 N N . GLY A 1 95 ? 2.974 -13.337 26.402 1.00 33.31 95 GLY A N 1
ATOM 705 C CA . GLY A 1 95 ? 3.582 -14.656 26.521 1.00 33.31 95 GLY A CA 1
ATOM 706 C C . GLY A 1 95 ? 4.665 -14.723 27.597 1.00 33.31 95 GLY A C 1
ATOM 707 O O . GLY A 1 95 ? 5.756 -15.179 27.298 1.00 33.31 95 GLY A O 1
ATOM 708 N N . GLN A 1 96 ? 4.384 -14.277 28.825 1.00 40.81 96 GLN A N 1
ATOM 709 C CA . GLN A 1 96 ? 4.994 -14.810 30.053 1.00 40.81 96 GLN A CA 1
ATOM 710 C C . GLN A 1 96 ? 3.998 -14.614 31.204 1.00 40.81 96 GLN A C 1
ATOM 712 O O . GLN A 1 96 ? 3.822 -13.510 31.708 1.00 40.81 96 GLN A O 1
ATOM 717 N N . GLY A 1 97 ? 3.327 -15.697 31.600 1.00 33.69 97 GLY A N 1
ATOM 718 C CA . GLY A 1 97 ? 2.405 -15.718 32.738 1.00 33.69 97 GLY A CA 1
ATOM 719 C C . GLY A 1 97 ? 1.263 -16.698 32.512 1.00 33.69 97 GLY A C 1
ATOM 720 O O . GLY A 1 97 ? 0.256 -16.352 31.905 1.00 33.69 97 GLY A O 1
ATOM 721 N N . GLY A 1 98 ? 1.444 -17.945 32.947 1.00 37.22 98 GLY A N 1
ATOM 722 C CA . GLY A 1 98 ? 0.434 -18.991 32.815 1.00 37.22 98 GLY A CA 1
ATOM 723 C C . GLY A 1 98 ? -0.768 -18.812 33.742 1.00 37.22 98 GLY A C 1
ATOM 724 O O . GLY A 1 98 ? -0.687 -18.096 34.731 1.00 37.22 98 GLY A O 1
ATOM 725 N N . LEU A 1 99 ? -1.851 -19.530 33.434 1.00 34.59 99 LEU A N 1
ATOM 726 C CA . LEU A 1 99 ? -2.615 -20.369 34.367 1.00 34.59 99 LEU A CA 1
ATOM 727 C C . LEU A 1 99 ? -3.684 -21.122 33.558 1.00 34.59 99 LEU A C 1
ATOM 729 O O . LEU A 1 99 ? -4.633 -20.529 33.052 1.00 34.59 99 LEU A O 1
ATOM 733 N N . LEU A 1 100 ? -3.522 -22.439 33.423 1.00 38.31 100 LEU A N 1
ATOM 734 C CA . LEU A 1 100 ? -4.563 -23.329 32.913 1.00 38.31 100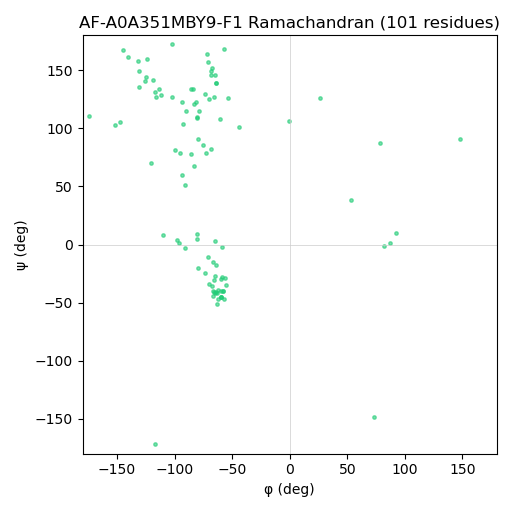 LEU A CA 1
ATOM 735 C C . LEU A 1 100 ? -5.641 -23.501 33.993 1.00 38.31 100 LEU A C 1
ATOM 737 O O . LEU A 1 100 ? -5.316 -23.879 35.120 1.00 38.31 100 LEU A O 1
ATOM 741 N N . ARG A 1 101 ? -6.920 -23.306 33.643 1.00 30.84 101 ARG A N 1
ATOM 742 C CA . ARG A 1 101 ? -8.036 -23.922 34.378 1.00 30.84 101 ARG A CA 1
ATOM 743 C C . ARG A 1 101 ? -9.236 -24.260 33.478 1.00 30.84 101 ARG A C 1
ATOM 745 O O . ARG A 1 101 ? -9.964 -23.385 33.034 1.00 30.84 101 ARG A O 1
ATOM 752 N N . THR A 1 102 ? -9.336 -25.565 33.230 1.00 35.25 102 THR A N 1
ATOM 753 C CA . THR A 1 102 ? -10.495 -26.477 33.123 1.00 35.25 102 THR A CA 1
ATOM 754 C C . THR A 1 102 ? -11.881 -25.970 32.711 1.00 35.25 102 THR A C 1
ATOM 756 O O . THR A 1 102 ? -12.512 -25.199 33.437 1.00 35.25 102 THR A O 1
ATOM 759 N N . GLY A 1 103 ? -12.404 -26.639 31.680 1.00 40.41 103 GLY A N 1
ATOM 760 C CA . GLY A 1 103 ? -13.757 -27.188 31.574 1.00 40.41 103 GLY A CA 1
ATOM 761 C C . GLY A 1 103 ? -13.673 -28.479 30.769 1.00 40.41 103 GLY A C 1
ATOM 762 O O . GLY A 1 103 ? -13.023 -28.413 29.70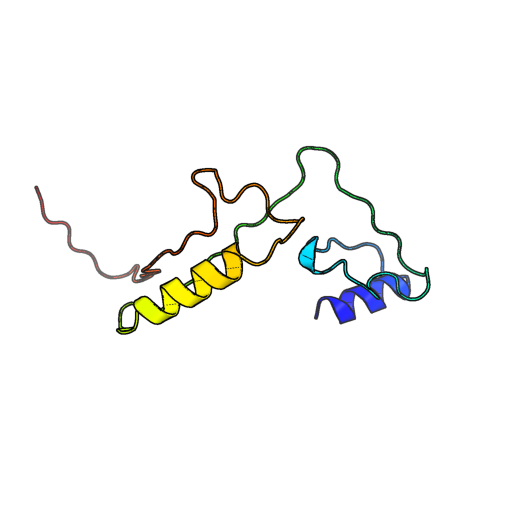3 1.00 40.41 103 GLY A O 1
#

Solvent-accessible surface area (backbone atoms only — not comparable to full-atom values): 7205 Å² total; per-residue (Å²): 108,76,65,56,53,51,51,43,32,55,74,66,61,66,83,86,88,76,62,66,90,68,64,51,95,72,53,46,61,87,72,57,46,85,89,79,82,71,65,86,83,61,89,83,79,91,66,70,57,75,58,63,83,86,58,83,62,56,67,58,56,48,52,52,54,49,54,59,66,68,49,87,56,90,76,62,77,60,68,84,48,104,76,21,81,44,79,50,79,62,89,75,88,68,91,79,78,87,82,92,80,90,133

Radius of gyration: 19.59 Å; Cα contacts (8 Å, |Δi|>4): 50; chains: 1; bounding box: 39×36×53 Å

Foldseek 3Di:
DVVVVLVCVLVVNDDDDDQPVCPDVCSCVVVSDDDDFDDPPGD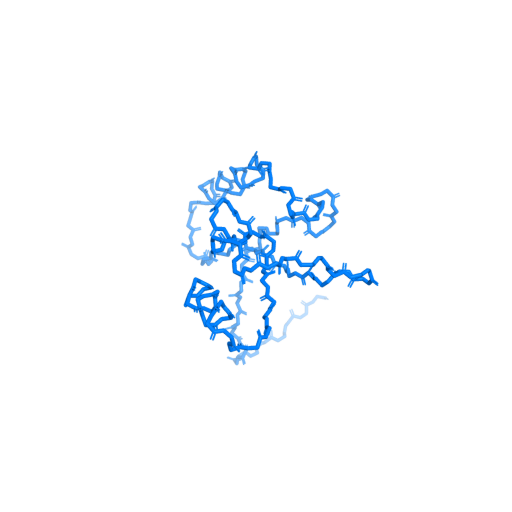DDADEDEDAPPPPPVVVVVVVLVVVVVPPDPRDDDLPDPRHHDHDYDPPPPPDDDDDDDD

Sequence (103 aa):
SLETIRHMVASGLGITVLPASAIGPGASLNGLLEFRPFSDPVPCRRIALVWRSSFTRLSAVRTVADAVRDCRLPWIRGASGPDGLRVEGNVTEAGQGGLLRTG

Secondary structure (DSSP, 8-state):
-HHHHHHHHHTT-------GGG--TT-SSTTS----PPPSSPP----EE---TT---HHHHHHHHHHHHHS--TTS--TTSTTSSEE--------S-------

pLDDT: mean 76.4, std 20.28, range [30.84, 94.25]

Mean predicted aligned error: 10.72 Å